Protein AF-A0A447PDW9-F1 (afdb_monomer_lite)

Sequence (117 aa):
MGALYGVLGSKGVVTVTAKKREKCNRCMDCFHVCPEPHVLRAPVLDEQSPAQVTHRDCMTCGRCVDVCSEDVFYNNDTQHHSGCIAAVSEEISRSIDNDVTGILERSQQRGSSKDEV

Structure (mmCIF, N/CA/C/O backbone):
data_AF-A0A447PDW9-F1
#
_entry.id   AF-A0A447PDW9-F1
#
loop_
_atom_site.group_PDB
_atom_site.id
_atom_site.type_symbol
_atom_site.label_atom_id
_atom_site.label_alt_id
_atom_site.label_comp_id
_atom_site.label_asym_id
_atom_site.label_entity_id
_atom_site.label_seq_id
_atom_site.pdbx_PDB_ins_code
_atom_site.Cartn_x
_atom_site.Cartn_y
_atom_site.Cartn_z
_atom_site.occupancy
_atom_site.B_iso_or_equiv
_atom_site.auth_seq_id
_atom_site.auth_comp_id
_atom_site.auth_asym_id
_atom_site.auth_atom_id
_atom_site.pdbx_PDB_model_num
ATOM 1 N N . MET A 1 1 ? -6.447 26.495 -31.965 1.00 43.75 1 MET A N 1
ATOM 2 C CA . MET A 1 1 ? -5.362 25.647 -31.422 1.00 43.75 1 MET A CA 1
ATOM 3 C C . MET A 1 1 ? -4.525 26.543 -30.511 1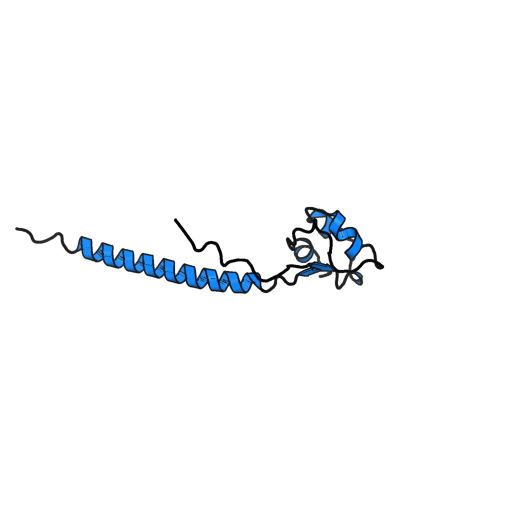.00 43.75 1 MET A C 1
ATOM 5 O O . MET A 1 1 ? -3.827 27.386 -31.037 1.00 43.75 1 MET A O 1
ATOM 9 N N . GLY A 1 2 ? -4.621 26.615 -29.185 1.00 41.16 2 GLY A N 1
ATOM 10 C CA . GLY A 1 2 ? -5.061 25.689 -28.143 1.00 41.16 2 GLY A CA 1
ATOM 11 C C . GLY A 1 2 ? -4.007 25.751 -27.023 1.00 41.16 2 GLY A C 1
ATOM 12 O O . GLY A 1 2 ? -3.282 24.787 -26.830 1.00 41.16 2 GLY A O 1
ATOM 13 N N . ALA A 1 3 ? -3.833 26.913 -26.377 1.00 54.00 3 ALA A N 1
ATOM 14 C CA . ALA A 1 3 ? -2.697 27.219 -25.491 1.00 54.00 3 ALA A CA 1
ATOM 15 C C . ALA A 1 3 ? -3.043 27.178 -23.988 1.00 54.00 3 ALA A C 1
ATOM 17 O O . ALA A 1 3 ? -2.561 28.006 -23.224 1.00 54.00 3 ALA A O 1
ATOM 18 N N . LEU A 1 4 ? -3.882 26.230 -23.555 1.00 53.34 4 LEU A N 1
ATOM 19 C CA . LEU A 1 4 ? -4.182 26.012 -22.129 1.00 53.34 4 LEU A CA 1
ATOM 20 C C . LEU A 1 4 ? -4.180 24.525 -21.723 1.00 53.34 4 LEU A C 1
ATOM 22 O O . LEU A 1 4 ? -4.876 24.127 -20.802 1.00 53.34 4 LEU A O 1
ATOM 26 N N . TYR A 1 5 ? -3.340 23.695 -22.345 1.00 53.41 5 TYR A N 1
ATOM 27 C CA . TYR A 1 5 ? -3.070 22.327 -21.859 1.00 53.41 5 TYR A CA 1
ATOM 28 C C . TYR A 1 5 ? -1.927 22.272 -20.824 1.00 53.41 5 TYR A C 1
ATOM 30 O O . TYR A 1 5 ? -1.302 21.235 -20.634 1.00 53.41 5 TYR A O 1
ATOM 38 N N . GLY A 1 6 ? -1.599 23.400 -20.184 1.00 49.31 6 GLY A N 1
ATOM 39 C CA . GLY A 1 6 ? -0.420 23.527 -19.316 1.00 49.31 6 GLY A CA 1
ATOM 40 C C . GLY A 1 6 ? -0.696 23.544 -17.812 1.00 49.31 6 GLY A C 1
ATOM 41 O O . GLY A 1 6 ? 0.252 23.629 -17.038 1.00 49.31 6 GLY A O 1
ATOM 42 N N . VAL A 1 7 ? -1.960 23.505 -17.376 1.00 56.94 7 VAL A N 1
ATOM 43 C CA . VAL A 1 7 ? -2.326 23.696 -15.956 1.00 56.94 7 VAL A CA 1
ATOM 44 C C . VAL A 1 7 ? -3.210 22.557 -15.456 1.00 56.94 7 VAL A C 1
ATOM 46 O O . VAL A 1 7 ? -4.239 22.780 -14.839 1.00 56.94 7 VAL A O 1
ATOM 49 N N . LEU A 1 8 ? -2.824 21.307 -15.702 1.00 53.72 8 LEU A N 1
ATOM 50 C CA . LEU A 1 8 ? -3.371 20.171 -14.957 1.00 53.72 8 LEU A CA 1
ATOM 51 C C . LEU A 1 8 ? -2.241 19.183 -14.672 1.00 53.72 8 LEU A C 1
ATOM 53 O O . LEU A 1 8 ? -1.673 18.606 -15.592 1.00 53.72 8 LEU A O 1
ATOM 57 N N . GLY A 1 9 ? -1.909 19.008 -13.390 1.00 49.41 9 GLY A N 1
ATOM 58 C CA . GLY A 1 9 ? -1.086 17.879 -12.942 1.00 49.41 9 GLY A CA 1
ATOM 59 C C . GLY A 1 9 ? 0.013 18.179 -11.925 1.00 49.41 9 GLY A C 1
ATOM 60 O O . GLY A 1 9 ? 0.752 17.274 -11.562 1.00 49.41 9 GLY A O 1
ATOM 61 N N . SER A 1 10 ? 0.151 19.407 -11.425 1.00 54.25 10 SER A N 1
ATOM 62 C CA . SER A 1 10 ? 1.135 19.716 -10.377 1.00 54.25 10 SER A CA 1
ATOM 63 C C . SER A 1 10 ? 0.484 19.714 -8.998 1.00 54.25 10 SER A C 1
ATOM 65 O O . SER A 1 10 ? 0.258 20.792 -8.453 1.00 54.25 10 SER A O 1
ATOM 67 N N . LYS A 1 11 ? 0.166 18.535 -8.443 1.00 48.81 11 LYS A N 1
ATOM 68 C CA . LYS A 1 11 ? 0.114 18.277 -6.984 1.00 48.81 11 LYS A CA 1
ATOM 69 C C . LYS A 1 11 ? -0.363 16.860 -6.675 1.00 48.81 11 LYS A C 1
ATOM 71 O O . LYS A 1 11 ? -1.548 16.567 -6.714 1.00 48.81 11 LYS A O 1
ATOM 76 N N . GLY A 1 12 ? 0.583 16.027 -6.262 1.00 55.56 12 GLY A N 1
ATOM 77 C CA . GLY A 1 12 ? 0.306 14.756 -5.610 1.00 55.56 12 GLY A CA 1
ATOM 78 C C . GLY A 1 12 ? 1.244 13.685 -6.120 1.00 55.56 12 GLY A C 1
ATOM 79 O O . GLY A 1 12 ? 0.934 13.010 -7.092 1.00 55.56 12 GLY A O 1
ATOM 80 N N . VAL A 1 13 ? 2.394 13.514 -5.462 1.00 63.12 13 VAL A N 1
ATOM 81 C CA . VAL A 1 13 ? 3.119 12.246 -5.579 1.00 63.12 13 VAL A CA 1
ATOM 82 C C . VAL A 1 13 ? 2.207 11.216 -4.933 1.00 63.12 13 VAL A C 1
ATOM 84 O O . VAL A 1 13 ? 2.136 11.118 -3.703 1.00 63.12 13 VAL A O 1
ATOM 87 N N . VAL A 1 14 ? 1.428 10.524 -5.759 1.00 72.94 14 VAL A N 1
ATOM 88 C CA . VAL A 1 14 ? 0.616 9.426 -5.272 1.00 72.94 14 VAL A CA 1
ATOM 89 C C . VAL A 1 14 ? 1.612 8.369 -4.786 1.00 72.94 14 VAL A C 1
ATOM 91 O O . VAL A 1 14 ? 2.528 7.984 -5.516 1.00 72.94 14 VAL A O 1
ATOM 94 N N . THR A 1 15 ? 1.485 7.936 -3.537 1.00 86.19 15 THR A N 1
ATOM 95 C CA . THR A 1 15 ? 2.323 6.892 -2.942 1.00 86.19 15 THR A CA 1
ATOM 96 C C . THR A 1 15 ? 1.444 5.844 -2.282 1.00 86.19 15 THR A C 1
ATOM 98 O O . THR A 1 15 ? 0.397 6.161 -1.716 1.00 86.19 15 THR A O 1
ATOM 101 N N . VAL A 1 16 ? 1.881 4.588 -2.358 1.00 91.88 16 VAL A N 1
ATOM 102 C CA . VAL A 1 16 ? 1.221 3.447 -1.718 1.00 91.88 16 VAL A CA 1
ATOM 103 C C . VAL A 1 16 ? 2.053 3.002 -0.520 1.00 91.88 16 VAL A C 1
ATOM 105 O O . VAL A 1 16 ? 3.277 2.917 -0.611 1.00 91.88 16 VAL A O 1
ATOM 108 N N . THR A 1 17 ? 1.402 2.707 0.605 1.00 94.06 17 THR A N 1
ATOM 109 C CA . THR A 1 17 ? 2.062 2.221 1.829 1.00 94.06 17 THR A CA 1
ATOM 110 C C . THR A 1 17 ? 1.320 1.023 2.417 1.00 94.06 17 THR A C 1
ATOM 112 O O . THR A 1 17 ? 0.121 1.107 2.669 1.00 94.06 17 THR A O 1
ATOM 115 N N . ALA A 1 18 ? 2.030 -0.073 2.692 1.00 94.75 18 ALA A N 1
ATOM 116 C CA . ALA A 1 18 ? 1.523 -1.278 3.355 1.00 94.75 18 ALA A CA 1
ATOM 117 C C . ALA A 1 18 ? 1.509 -1.111 4.890 1.00 94.75 18 ALA A C 1
ATOM 119 O O . ALA A 1 18 ? 2.241 -1.780 5.619 1.00 94.75 18 ALA A O 1
ATOM 120 N N . LYS A 1 19 ? 0.718 -0.153 5.392 1.00 93.12 19 LYS A N 1
ATOM 121 C CA . LYS A 1 19 ? 0.748 0.284 6.801 1.00 93.12 19 LYS A CA 1
ATOM 122 C C . LYS A 1 19 ? 0.364 -0.815 7.794 1.00 93.12 19 LYS A C 1
ATOM 124 O O . LYS A 1 19 ? 0.894 -0.806 8.897 1.00 93.12 19 LYS A O 1
ATOM 129 N N . LYS A 1 20 ? -0.555 -1.709 7.411 1.00 93.88 20 LYS A N 1
ATOM 130 C CA . LYS A 1 20 ? -1.075 -2.790 8.266 1.00 93.88 20 LYS A CA 1
ATOM 131 C C . LYS A 1 20 ? -0.590 -4.169 7.810 1.00 93.88 20 LYS A C 1
ATOM 133 O O . LYS A 1 20 ? -1.363 -5.125 7.785 1.00 93.88 20 LYS A O 1
ATOM 138 N N . ARG A 1 21 ? 0.665 -4.282 7.362 1.00 93.56 21 ARG A N 1
ATOM 139 C CA . ARG A 1 21 ? 1.223 -5.541 6.825 1.00 93.56 21 ARG A CA 1
ATOM 140 C C . ARG A 1 21 ? 1.188 -6.706 7.820 1.00 93.56 21 ARG A C 1
ATOM 142 O O . ARG A 1 21 ? 1.140 -7.850 7.390 1.00 93.56 21 ARG A O 1
ATOM 149 N N . GLU A 1 22 ? 1.094 -6.429 9.116 1.00 93.94 22 GLU A N 1
ATOM 150 C CA . GLU A 1 22 ? 0.856 -7.408 10.181 1.00 93.94 22 GLU A CA 1
ATOM 151 C C . GLU A 1 22 ? -0.501 -8.127 10.080 1.00 93.94 22 GLU A C 1
ATOM 153 O O . GLU A 1 22 ? -0.644 -9.237 10.584 1.00 93.94 22 GLU A O 1
ATOM 158 N N . LYS A 1 23 ? -1.493 -7.524 9.410 1.00 95.50 23 LYS A N 1
ATOM 159 C CA . LYS A 1 23 ? -2.799 -8.148 9.138 1.00 95.50 23 LYS A CA 1
ATOM 160 C C . LYS A 1 23 ? -2.817 -8.975 7.857 1.00 95.50 23 LYS A C 1
ATOM 162 O O . LYS A 1 23 ? -3.813 -9.622 7.559 1.00 95.50 23 LYS A O 1
ATOM 167 N N . CYS A 1 24 ? -1.739 -8.944 7.074 1.00 95.50 24 CYS A N 1
ATOM 168 C CA . CYS A 1 24 ? -1.675 -9.658 5.809 1.00 95.50 24 CYS A CA 1
ATOM 169 C C . CYS A 1 24 ? -1.812 -11.169 6.042 1.00 95.50 24 CYS A C 1
ATOM 171 O O . CYS A 1 24 ? -0.912 -11.820 6.569 1.00 95.50 24 CYS A O 1
ATOM 173 N N . ASN A 1 25 ? -2.919 -11.741 5.574 1.00 96.31 25 ASN A N 1
ATOM 174 C CA . ASN A 1 25 ? -3.180 -13.181 5.610 1.00 96.31 25 ASN A CA 1
ATOM 175 C C . ASN A 1 25 ? -2.479 -13.960 4.476 1.00 96.31 25 ASN A C 1
ATOM 177 O O . ASN A 1 25 ? -2.673 -15.166 4.347 1.00 96.31 25 ASN A O 1
ATOM 181 N N . ARG A 1 26 ? -1.662 -13.281 3.656 1.00 94.62 26 ARG A N 1
ATOM 182 C CA . ARG A 1 26 ? -0.919 -13.847 2.518 1.00 94.62 26 ARG A CA 1
ATOM 183 C C . ARG A 1 26 ? -1.807 -14.517 1.455 1.00 94.62 26 ARG A C 1
ATOM 185 O O . ARG A 1 26 ? -1.383 -15.492 0.844 1.00 94.62 26 ARG A O 1
ATOM 192 N N . CYS A 1 27 ? -2.994 -13.965 1.178 1.00 96.69 27 CYS A N 1
ATOM 193 C CA . CYS A 1 27 ? -3.860 -14.437 0.084 1.00 96.69 27 CYS A CA 1
ATOM 194 C C . CYS A 1 27 ? -3.251 -14.274 -1.323 1.00 96.69 27 CYS A C 1
ATOM 196 O O . CYS A 1 27 ? -3.634 -14.989 -2.238 1.00 96.69 27 CYS A O 1
ATOM 198 N N . MET A 1 28 ? -2.280 -13.365 -1.489 1.00 95.75 28 MET A N 1
ATOM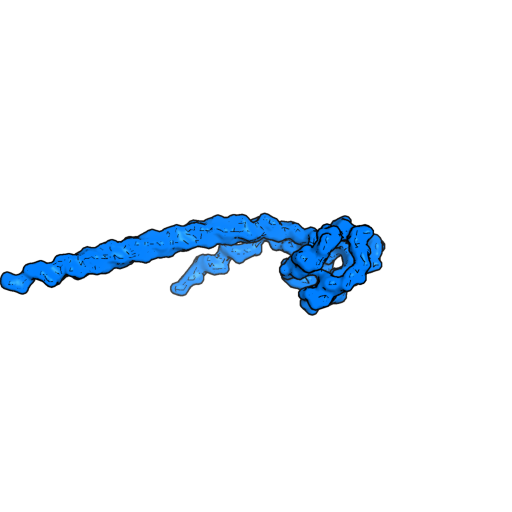 199 C CA . MET A 1 28 ? -1.579 -13.046 -2.747 1.00 95.75 28 MET A CA 1
ATOM 200 C C . MET A 1 28 ? -2.417 -12.351 -3.836 1.00 95.75 28 MET A C 1
ATOM 202 O O . MET A 1 28 ? -1.879 -12.043 -4.899 1.00 95.75 28 MET A O 1
ATOM 206 N N . ASP A 1 29 ? -3.668 -11.975 -3.566 1.00 97.31 29 ASP A N 1
ATOM 207 C CA . ASP A 1 29 ? -4.530 -11.274 -4.536 1.00 97.31 29 ASP A CA 1
ATOM 208 C C . ASP A 1 29 ? -3.904 -9.970 -5.054 1.00 97.31 29 ASP A C 1
ATOM 210 O O . ASP A 1 29 ? -3.924 -9.677 -6.252 1.00 97.31 29 ASP A O 1
ATOM 214 N N . CYS A 1 30 ? -3.250 -9.213 -4.165 1.00 96.69 30 CYS A N 1
ATOM 215 C CA . CYS A 1 30 ? -2.564 -7.975 -4.528 1.00 96.69 30 CYS A CA 1
ATOM 216 C C . CYS A 1 30 ? -1.415 -8.194 -5.528 1.00 96.69 30 CYS A C 1
ATOM 218 O O . CYS A 1 30 ? -1.176 -7.324 -6.363 1.00 96.69 30 CYS A O 1
ATOM 220 N N . PHE A 1 31 ? -0.739 -9.348 -5.495 1.00 96.44 31 PHE A N 1
ATOM 221 C CA . PHE A 1 31 ? 0.303 -9.700 -6.464 1.00 96.44 31 PHE A CA 1
ATOM 222 C C . PHE A 1 31 ? -0.288 -10.083 -7.823 1.00 96.44 31 PHE A C 1
ATOM 224 O O . PHE A 1 31 ? 0.332 -9.804 -8.843 1.00 96.44 31 PHE A O 1
ATOM 231 N N . HIS A 1 32 ? -1.483 -10.677 -7.856 1.00 97.06 32 HIS A N 1
ATOM 232 C CA . HIS A 1 32 ? -2.137 -11.077 -9.104 1.00 97.06 32 HIS A CA 1
ATOM 233 C C . HIS A 1 32 ? -2.691 -9.895 -9.905 1.00 97.06 32 HIS A C 1
ATOM 235 O O . HIS A 1 32 ? -2.661 -9.924 -11.133 1.00 97.06 32 HIS A O 1
ATOM 241 N N . VAL A 1 33 ? -3.178 -8.848 -9.231 1.00 96.44 33 VAL A N 1
ATOM 242 C CA . VAL A 1 33 ? -3.726 -7.653 -9.904 1.00 96.44 33 VAL A CA 1
ATOM 243 C C . VAL A 1 33 ? -2.670 -6.586 -10.209 1.00 96.44 33 VAL A C 1
ATOM 245 O O . VAL A 1 33 ? -2.915 -5.668 -11.005 1.00 96.44 33 VAL A O 1
ATOM 248 N N . CYS A 1 34 ? -1.511 -6.662 -9.547 1.00 95.75 34 CYS A N 1
ATOM 249 C CA . CYS A 1 34 ? -0.431 -5.709 -9.742 1.00 95.75 34 CYS A CA 1
ATOM 250 C C . CYS A 1 34 ? 0.239 -5.954 -11.103 1.00 95.75 34 CYS A C 1
ATOM 252 O O . CYS A 1 34 ? 0.689 -7.067 -11.361 1.00 95.75 34 CYS A O 1
ATOM 254 N N . PRO A 1 35 ? 0.348 -4.928 -11.964 1.00 94.38 35 PRO A N 1
ATOM 255 C CA . PRO A 1 35 ? 1.026 -5.067 -13.251 1.00 94.38 35 PRO A CA 1
ATOM 256 C C . PRO A 1 35 ? 2.523 -5.369 -13.097 1.00 94.38 35 PRO A C 1
ATOM 258 O O . PRO A 1 35 ? 3.076 -6.053 -13.944 1.00 94.38 35 PRO A O 1
ATOM 261 N N . GLU A 1 3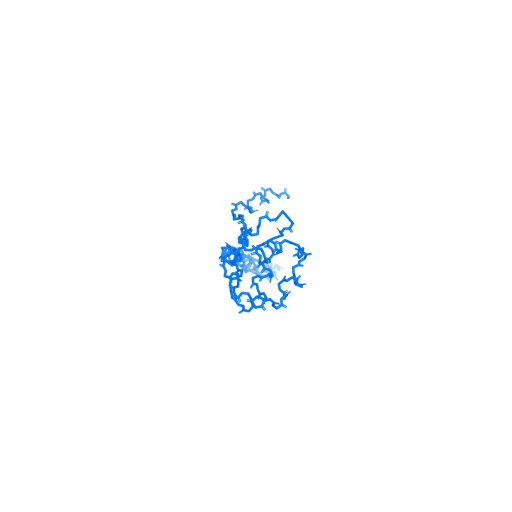6 ? 3.143 -4.920 -12.001 1.00 96.25 36 GLU A N 1
ATOM 262 C CA . GLU A 1 36 ? 4.562 -5.126 -11.683 1.00 96.25 36 GLU A CA 1
ATOM 263 C C . GLU A 1 36 ? 4.687 -5.774 -10.288 1.00 96.25 36 GLU A C 1
ATOM 265 O O . GLU A 1 36 ? 4.960 -5.097 -9.296 1.00 96.25 36 GLU A O 1
ATOM 270 N N . PRO A 1 37 ? 4.441 -7.087 -10.143 1.00 94.56 37 PRO A N 1
ATOM 271 C CA . PRO A 1 37 ? 4.268 -7.731 -8.837 1.00 94.56 37 PRO A CA 1
ATOM 272 C C . PRO A 1 37 ? 5.516 -7.701 -7.942 1.00 94.56 37 PRO A C 1
ATOM 274 O O . PRO A 1 37 ? 5.406 -7.810 -6.719 1.00 94.56 37 PRO A O 1
ATOM 277 N N . HIS A 1 38 ? 6.721 -7.545 -8.502 1.00 94.94 38 HIS A N 1
ATOM 278 C CA . HIS A 1 38 ? 7.950 -7.456 -7.704 1.00 94.94 38 HIS A CA 1
ATOM 279 C C . HIS A 1 38 ? 7.988 -6.229 -6.794 1.00 94.94 38 HIS A C 1
ATOM 281 O O . HIS A 1 38 ? 8.605 -6.312 -5.732 1.00 94.94 38 HIS A O 1
ATOM 287 N N . VAL A 1 39 ? 7.290 -5.139 -7.136 1.00 95.88 39 VAL A N 1
ATOM 288 C CA . VAL A 1 39 ? 7.286 -3.903 -6.331 1.00 95.88 39 VAL A CA 1
ATOM 289 C C . VAL A 1 39 ? 6.656 -4.091 -4.950 1.00 95.88 39 VAL A C 1
ATOM 291 O O . VAL A 1 39 ? 6.933 -3.316 -4.037 1.00 95.88 39 VAL A O 1
ATOM 294 N N . LEU A 1 40 ? 5.826 -5.126 -4.780 1.00 95.88 40 LEU A N 1
ATOM 295 C CA . LEU A 1 40 ? 5.135 -5.431 -3.527 1.00 95.88 40 LEU A CA 1
ATOM 296 C C . LEU A 1 40 ? 5.928 -6.370 -2.607 1.00 95.88 40 LEU A C 1
ATOM 298 O O . LEU A 1 40 ? 5.574 -6.506 -1.438 1.00 95.88 40 LEU A O 1
ATOM 302 N N . ARG A 1 41 ? 7.012 -7.001 -3.086 1.00 94.06 41 ARG A N 1
ATOM 303 C CA . ARG A 1 41 ? 7.763 -7.999 -2.300 1.00 94.06 41 ARG A CA 1
ATOM 304 C C . ARG A 1 41 ? 8.373 -7.400 -1.038 1.00 94.06 41 ARG A C 1
ATOM 306 O O . ARG A 1 41 ? 8.070 -7.869 0.050 1.00 94.06 41 ARG A O 1
ATOM 313 N N . ALA A 1 42 ? 9.189 -6.359 -1.183 1.00 94.12 42 ALA A N 1
ATOM 314 C CA . ALA A 1 42 ? 9.829 -5.691 -0.053 1.00 94.12 42 ALA A CA 1
ATOM 315 C C . ALA A 1 42 ? 8.813 -5.112 0.960 1.00 94.12 42 ALA A C 1
ATOM 317 O O . ALA A 1 42 ? 8.885 -5.468 2.131 1.00 94.12 42 ALA A O 1
ATOM 318 N N . PRO A 1 43 ? 7.814 -4.301 0.562 1.00 94.31 43 PRO A N 1
ATOM 319 C CA . PRO A 1 43 ? 6.919 -3.665 1.533 1.00 94.31 43 PRO A CA 1
ATOM 320 C C . PRO A 1 43 ? 5.984 -4.639 2.268 1.00 94.31 43 PRO A C 1
ATOM 322 O O . PRO A 1 43 ? 5.560 -4.333 3.383 1.00 94.31 43 PRO A O 1
ATOM 325 N N . VAL A 1 44 ? 5.660 -5.797 1.677 1.00 94.69 44 VAL A N 1
ATOM 326 C CA . VAL A 1 44 ? 4.701 -6.764 2.249 1.00 94.69 44 VAL A CA 1
ATOM 327 C C . VAL A 1 44 ? 5.386 -7.946 2.926 1.00 94.69 44 VAL A C 1
ATOM 329 O O . VAL A 1 44 ? 4.944 -8.373 3.988 1.00 94.69 44 VAL A O 1
ATOM 332 N N . LEU A 1 45 ? 6.418 -8.514 2.297 1.00 92.38 45 LEU A N 1
ATOM 333 C CA . LEU A 1 45 ? 7.012 -9.788 2.716 1.00 92.38 45 LEU A CA 1
ATOM 334 C C . LEU A 1 45 ? 8.278 -9.611 3.555 1.00 92.38 45 LEU A C 1
ATOM 336 O O . LEU A 1 45 ? 8.654 -10.545 4.258 1.00 92.38 45 LEU A O 1
ATOM 340 N N . ASP A 1 46 ? 8.926 -8.448 3.481 1.00 92.62 46 ASP A N 1
ATOM 341 C CA . ASP A 1 46 ? 10.137 -8.151 4.238 1.00 92.62 46 ASP A CA 1
ATOM 342 C C . ASP A 1 46 ? 9.851 -7.122 5.341 1.00 92.62 46 ASP A C 1
ATOM 344 O O . ASP A 1 46 ? 9.637 -5.933 5.097 1.00 92.62 46 ASP A O 1
ATOM 348 N N . GLU A 1 47 ? 9.860 -7.589 6.589 1.00 88.56 47 GLU A N 1
ATOM 349 C CA . GLU A 1 47 ? 9.627 -6.750 7.766 1.00 88.56 47 GLU A CA 1
ATOM 350 C C . GLU A 1 47 ? 10.749 -5.725 7.995 1.00 88.56 47 GLU A C 1
ATOM 352 O O . GLU A 1 47 ? 10.498 -4.666 8.577 1.00 88.56 47 GLU A O 1
ATOM 357 N N . GLN A 1 48 ? 11.961 -5.998 7.502 1.00 91.81 48 GLN A N 1
ATOM 358 C CA . GLN A 1 48 ? 13.120 -5.105 7.610 1.00 91.81 48 GLN A CA 1
ATOM 359 C C . GLN A 1 48 ? 13.078 -3.993 6.556 1.00 91.81 48 GLN A C 1
ATOM 361 O O . GLN A 1 48 ? 13.655 -2.921 6.753 1.00 91.81 48 GLN A O 1
ATOM 366 N N . SER A 1 49 ? 12.359 -4.225 5.458 1.00 92.50 49 SER A N 1
ATOM 367 C CA . SER A 1 49 ? 12.116 -3.229 4.423 1.00 92.50 49 SER A CA 1
ATOM 368 C C . SER A 1 49 ? 11.053 -2.208 4.845 1.00 92.50 49 SER A C 1
ATOM 370 O O . SER A 1 49 ? 10.140 -2.522 5.621 1.00 92.50 49 SER A O 1
ATOM 372 N N . PRO A 1 50 ? 11.121 -0.970 4.318 1.00 93.62 50 PRO A N 1
ATOM 373 C CA . PRO A 1 50 ? 10.094 0.032 4.558 1.00 93.62 50 PRO A CA 1
ATOM 374 C C . PRO A 1 50 ? 8.743 -0.433 4.002 1.00 93.62 50 PRO A C 1
ATOM 376 O O . PRO A 1 50 ? 8.650 -0.945 2.890 1.00 93.62 50 PRO A O 1
ATOM 379 N N . ALA A 1 51 ? 7.671 -0.183 4.756 1.00 93.88 51 ALA A N 1
ATOM 380 C CA . ALA A 1 51 ? 6.303 -0.480 4.324 1.00 93.88 51 ALA A CA 1
ATOM 381 C C . ALA A 1 51 ? 5.846 0.375 3.125 1.00 93.88 51 ALA A C 1
ATOM 383 O O . ALA A 1 51 ? 4.849 0.066 2.472 1.00 93.88 51 ALA A O 1
ATOM 384 N N . GLN A 1 52 ? 6.538 1.482 2.849 1.00 94.19 52 GLN A N 1
ATOM 385 C CA . GLN A 1 52 ? 6.252 2.341 1.707 1.00 94.19 52 GLN A CA 1
ATOM 386 C C . GLN A 1 52 ? 6.743 1.691 0.411 1.00 94.19 52 GLN A C 1
ATOM 388 O O . GLN A 1 52 ? 7.884 1.242 0.323 1.00 94.19 52 GLN A O 1
ATOM 393 N N . VAL A 1 53 ? 5.899 1.697 -0.621 1.00 93.19 53 VAL A N 1
ATOM 394 C CA . VAL A 1 53 ? 6.285 1.257 -1.963 1.00 93.19 53 VAL A CA 1
ATOM 395 C C . VAL A 1 53 ? 7.154 2.346 -2.592 1.00 93.19 53 VAL A C 1
ATOM 397 O O . VAL A 1 53 ? 6.647 3.351 -3.086 1.00 93.19 53 VAL A O 1
ATOM 400 N N . THR A 1 54 ? 8.471 2.160 -2.549 1.00 90.06 54 THR A N 1
ATOM 401 C CA . THR A 1 54 ? 9.467 3.103 -3.094 1.00 90.06 54 THR A CA 1
ATOM 402 C C . THR A 1 54 ? 9.995 2.695 -4.473 1.00 90.06 54 THR A C 1
ATOM 404 O O . THR A 1 54 ? 10.817 3.403 -5.056 1.00 90.06 54 THR A O 1
ATOM 407 N N . HIS A 1 55 ? 9.534 1.561 -5.011 1.00 91.75 55 HIS A N 1
ATOM 408 C CA . HIS A 1 55 ? 9.995 1.050 -6.298 1.00 91.75 55 HIS A CA 1
ATOM 409 C C . HIS A 1 55 ? 9.533 1.940 -7.456 1.00 91.75 55 HIS A C 1
ATOM 411 O O . HIS A 1 55 ? 8.363 2.312 -7.535 1.00 91.75 55 HIS A O 1
ATOM 417 N N . ARG A 1 56 ? 10.445 2.222 -8.392 1.00 89.19 56 ARG A N 1
ATOM 418 C CA . ARG A 1 56 ? 10.198 3.091 -9.557 1.00 89.19 56 ARG A CA 1
ATOM 419 C C . ARG A 1 56 ? 9.164 2.519 -10.529 1.00 89.19 56 ARG A C 1
ATOM 421 O O . ARG A 1 56 ? 8.465 3.289 -11.173 1.00 89.19 56 ARG A O 1
ATOM 428 N N . ASP A 1 57 ? 9.044 1.196 -10.580 1.00 92.38 57 ASP A N 1
ATOM 429 C CA . ASP A 1 57 ? 8.079 0.499 -11.447 1.00 92.38 57 ASP A CA 1
ATOM 430 C C . ASP A 1 57 ? 6.642 0.535 -10.897 1.00 92.38 57 ASP A C 1
ATOM 432 O O . ASP A 1 57 ? 5.692 0.138 -11.571 1.00 92.38 57 ASP A O 1
ATOM 436 N N . CYS A 1 58 ? 6.440 1.020 -9.665 1.00 92.44 58 CYS A N 1
ATOM 437 C CA . CYS A 1 58 ? 5.094 1.233 -9.156 1.00 92.44 58 CYS A CA 1
ATOM 438 C C . CYS A 1 58 ? 4.432 2.370 -9.946 1.00 92.44 58 CYS A C 1
ATOM 440 O O . CYS A 1 58 ? 4.744 3.539 -9.748 1.00 92.44 58 CYS A O 1
ATOM 442 N N . MET A 1 59 ? 3.459 2.035 -10.795 1.00 89.75 59 MET A N 1
ATOM 443 C CA . MET A 1 59 ? 2.665 3.020 -11.551 1.00 89.75 59 MET A CA 1
ATOM 444 C C . MET A 1 59 ? 1.628 3.763 -10.694 1.00 89.75 59 MET A C 1
ATOM 446 O O . MET A 1 59 ? 0.756 4.447 -11.219 1.00 89.75 59 MET A O 1
ATOM 450 N N . THR A 1 60 ? 1.641 3.529 -9.384 1.00 88.94 60 THR A N 1
ATOM 451 C CA . THR A 1 60 ? 0.687 4.062 -8.412 1.00 88.94 60 THR A CA 1
ATOM 452 C C . THR A 1 60 ? -0.791 3.940 -8.810 1.00 88.94 60 THR A C 1
ATOM 454 O O . THR A 1 60 ? -1.616 4.797 -8.513 1.00 88.94 60 THR A O 1
ATOM 457 N N . CYS A 1 61 ? -1.146 2.822 -9.449 1.00 90.62 61 CYS A N 1
ATOM 458 C CA . CYS A 1 61 ? -2.496 2.568 -9.961 1.00 90.62 61 CYS A CA 1
ATOM 459 C C . CYS A 1 61 ? -3.546 2.214 -8.889 1.00 90.62 61 CYS A C 1
ATOM 461 O O . CYS A 1 61 ? -4.719 2.081 -9.215 1.00 90.62 61 CYS A O 1
ATOM 463 N N . GLY A 1 62 ? -3.142 1.981 -7.636 1.00 90.44 62 GLY A N 1
ATOM 464 C CA . GLY A 1 62 ? -4.060 1.727 -6.517 1.00 90.44 62 GLY A CA 1
ATOM 465 C C . GLY A 1 62 ? -4.724 0.342 -6.457 1.00 90.44 62 GLY A C 1
ATOM 466 O O . GLY A 1 62 ? -5.347 0.039 -5.447 1.00 90.44 62 GLY A O 1
ATOM 467 N N . ARG A 1 63 ? -4.552 -0.546 -7.447 1.00 92.25 63 ARG A N 1
ATOM 468 C CA . ARG A 1 63 ? -5.231 -1.867 -7.479 1.00 92.25 63 ARG A CA 1
ATOM 469 C C . ARG A 1 63 ? -4.978 -2.753 -6.255 1.00 92.25 63 ARG A C 1
ATOM 471 O O . ARG A 1 63 ? -5.846 -3.514 -5.854 1.00 92.25 63 ARG A O 1
ATOM 478 N N . CYS A 1 64 ? -3.787 -2.669 -5.662 1.00 95.38 64 CYS A N 1
ATOM 479 C CA . CYS A 1 64 ? -3.463 -3.417 -4.447 1.00 95.38 64 CYS A CA 1
ATOM 480 C C . CYS A 1 64 ? -4.232 -2.924 -3.213 1.00 95.38 64 CYS A C 1
ATOM 482 O O . CYS A 1 64 ? -4.453 -3.715 -2.305 1.00 95.38 64 CYS A O 1
ATOM 484 N N . VAL A 1 65 ? -4.634 -1.648 -3.181 1.00 93.94 65 VAL A N 1
ATOM 485 C CA . VAL A 1 65 ? -5.513 -1.089 -2.144 1.00 93.94 65 VAL A CA 1
ATOM 486 C C . VAL A 1 65 ? -6.928 -1.620 -2.342 1.00 93.94 65 VAL A C 1
ATOM 488 O O . VAL A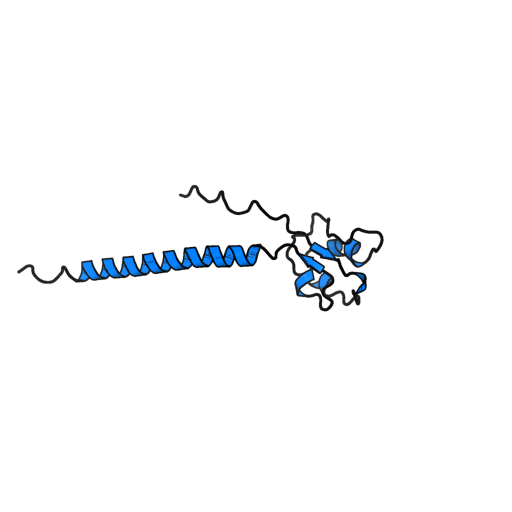 1 65 ? -7.520 -2.119 -1.398 1.00 93.94 65 VAL A O 1
ATOM 491 N N . ASP A 1 66 ? -7.414 -1.582 -3.581 1.00 92.56 66 ASP A N 1
ATOM 492 C CA . ASP A 1 66 ? -8.784 -1.961 -3.944 1.00 92.56 66 ASP A CA 1
ATOM 493 C C . ASP A 1 66 ? -9.105 -3.447 -3.685 1.00 92.56 66 ASP A C 1
ATOM 495 O O . ASP A 1 66 ? -10.173 -3.777 -3.184 1.00 92.56 66 ASP A O 1
ATOM 499 N N . VAL A 1 67 ? -8.168 -4.360 -3.969 1.00 96.38 67 VAL A N 1
ATOM 500 C CA . VAL A 1 67 ? -8.406 -5.813 -3.832 1.00 96.38 67 VAL A CA 1
ATOM 501 C C . VAL A 1 67 ? -8.149 -6.363 -2.421 1.00 96.38 67 VAL A C 1
ATOM 503 O O . VAL A 1 67 ? -8.457 -7.518 -2.137 1.00 96.38 67 VAL A O 1
ATOM 506 N N . CYS A 1 68 ? -7.506 -5.603 -1.531 1.00 96.50 68 CYS A N 1
ATOM 507 C CA . CYS A 1 68 ? -7.014 -6.155 -0.269 1.00 96.50 68 CYS A CA 1
ATOM 508 C C . CYS A 1 68 ? -8.102 -6.191 0.812 1.00 96.50 68 CYS A C 1
ATOM 510 O O . CYS A 1 68 ? -8.356 -5.184 1.463 1.00 96.50 68 CYS A O 1
ATOM 512 N N . SER A 1 69 ? -8.649 -7.378 1.092 1.00 96.25 69 SER A N 1
ATOM 513 C CA . SER A 1 69 ? -9.701 -7.583 2.106 1.00 96.25 69 SER A CA 1
ATOM 514 C C . SER A 1 69 ? -9.330 -7.155 3.533 1.00 96.25 69 SER A C 1
ATOM 516 O O . SER A 1 69 ? -10.212 -6.883 4.338 1.00 96.25 69 SER A O 1
ATOM 518 N N . GLU A 1 70 ? -8.037 -7.109 3.860 1.00 96.81 70 GLU A N 1
ATOM 519 C CA . GLU A 1 70 ? -7.535 -6.765 5.200 1.00 96.81 70 GLU A CA 1
ATOM 520 C C . GLU A 1 70 ? -7.122 -5.284 5.331 1.00 96.81 70 GLU A C 1
ATOM 522 O O . GLU A 1 70 ? -6.553 -4.883 6.354 1.00 96.81 70 GLU A O 1
ATOM 527 N N . ASP A 1 71 ? -7.357 -4.468 4.293 1.00 94.69 71 ASP A N 1
ATOM 528 C CA . ASP A 1 71 ? -6.982 -3.047 4.234 1.00 94.69 71 ASP A CA 1
ATOM 529 C C . ASP A 1 71 ? -5.504 -2.807 4.607 1.00 94.69 71 ASP A C 1
ATOM 531 O O . ASP A 1 71 ? -5.158 -1.908 5.390 1.00 94.69 71 ASP A O 1
ATOM 535 N N . VAL A 1 72 ? -4.608 -3.656 4.083 1.00 96.38 72 VAL A N 1
ATOM 536 C CA . VAL A 1 72 ? -3.158 -3.584 4.343 1.00 96.38 72 VAL A CA 1
ATOM 537 C C . VAL A 1 72 ? -2.548 -2.325 3.727 1.00 96.38 72 VAL A C 1
ATOM 539 O O . VAL A 1 72 ? -1.679 -1.691 4.338 1.00 96.38 72 VAL A O 1
ATOM 542 N N . PHE A 1 73 ? -2.993 -1.971 2.519 1.00 94.88 73 PHE A N 1
ATOM 543 C CA . PHE A 1 73 ? -2.438 -0.891 1.709 1.00 94.88 73 PHE A CA 1
ATOM 544 C C . PHE A 1 73 ? -3.250 0.400 1.824 1.00 94.88 73 PHE A C 1
ATOM 546 O O . PHE A 1 73 ? -4.467 0.376 1.949 1.00 94.88 73 PHE A O 1
ATOM 553 N N . TYR A 1 74 ? -2.559 1.534 1.716 1.00 92.06 74 TYR A N 1
ATOM 554 C CA . TYR A 1 74 ? -3.141 2.875 1.729 1.00 92.06 74 TYR A CA 1
ATOM 555 C C . TYR A 1 74 ? -2.530 3.701 0.603 1.00 92.06 74 TYR A C 1
ATOM 557 O O . TYR A 1 74 ? -1.306 3.705 0.449 1.00 92.06 74 TYR A O 1
ATOM 565 N N . ASN A 1 75 ? -3.363 4.424 -0.145 1.00 87.94 75 ASN A N 1
ATOM 566 C CA . ASN A 1 75 ? -2.942 5.477 -1.064 1.00 87.94 75 ASN A CA 1
ATOM 567 C C . ASN A 1 75 ? -3.301 6.858 -0.486 1.00 87.94 75 ASN A C 1
ATOM 569 O O . ASN A 1 75 ? -4.249 7.022 0.277 1.00 87.94 75 ASN A O 1
ATOM 573 N N . ASN A 1 76 ? -2.527 7.876 -0.846 1.00 77.69 76 ASN A N 1
ATOM 574 C CA . ASN A 1 76 ? -2.803 9.286 -0.531 1.00 77.69 76 ASN A CA 1
ATOM 575 C C . ASN A 1 76 ? -3.637 9.981 -1.634 1.00 77.69 76 ASN A C 1
ATOM 577 O O . ASN A 1 76 ? -3.678 11.210 -1.699 1.00 77.69 76 ASN A O 1
ATOM 581 N N . ASP A 1 77 ? -4.288 9.192 -2.496 1.00 66.31 77 ASP A N 1
ATOM 582 C CA . ASP A 1 77 ? -5.003 9.646 -3.697 1.00 66.31 77 ASP A CA 1
ATOM 583 C C . ASP A 1 77 ? -6.432 10.155 -3.438 1.00 66.31 77 ASP A C 1
ATOM 585 O O . ASP A 1 77 ? -7.110 10.618 -4.351 1.00 66.31 77 ASP A O 1
ATOM 589 N N . THR A 1 78 ? -6.898 10.161 -2.186 1.00 53.28 78 THR A N 1
ATOM 590 C CA . THR A 1 78 ? -8.243 10.637 -1.800 1.00 53.28 78 THR A CA 1
ATOM 591 C C . THR A 1 78 ? -8.544 12.103 -2.160 1.00 53.28 78 THR A C 1
ATOM 593 O O . THR A 1 78 ? -9.641 12.586 -1.895 1.00 53.28 78 THR A O 1
ATOM 596 N N . GLN A 1 79 ? -7.619 12.818 -2.806 1.00 50.34 79 GLN A N 1
ATOM 597 C CA . GLN A 1 79 ? -7.802 14.186 -3.289 1.00 50.34 79 GLN A CA 1
ATOM 598 C C . GLN A 1 79 ? -8.198 14.289 -4.775 1.00 50.34 79 GLN A C 1
ATOM 600 O O . GLN A 1 79 ? -8.758 15.314 -5.162 1.00 50.34 79 GLN A O 1
ATOM 605 N N . HIS A 1 80 ? -7.979 13.265 -5.612 1.00 51.09 80 HIS A N 1
ATOM 606 C CA . HIS A 1 80 ? -8.255 13.391 -7.052 1.00 51.09 80 HIS A CA 1
ATOM 607 C C . HIS A 1 80 ? -9.724 13.170 -7.426 1.00 51.09 80 HIS A C 1
ATOM 609 O O . HIS A 1 80 ? -10.206 13.803 -8.360 1.00 51.09 80 HIS A O 1
ATOM 615 N N . HIS A 1 81 ? -10.489 12.372 -6.676 1.00 48.06 81 HIS A N 1
ATOM 616 C CA . HIS A 1 81 ? -11.906 12.168 -7.009 1.00 48.06 81 HIS A CA 1
ATOM 617 C C . HIS A 1 81 ? -12.772 13.413 -6.718 1.00 48.06 81 HIS A C 1
ATOM 619 O O . HIS A 1 81 ? -13.607 13.781 -7.542 1.00 48.06 81 HIS A O 1
ATOM 625 N N . SER A 1 82 ? -12.535 14.126 -5.608 1.00 49.47 82 SER A N 1
ATOM 626 C CA . SER A 1 82 ? -13.282 15.360 -5.285 1.00 49.47 82 SER A CA 1
ATOM 627 C C . SER A 1 82 ? -12.958 16.527 -6.222 1.00 49.47 82 SER A C 1
ATOM 629 O O . SER A 1 82 ? -13.844 17.323 -6.528 1.00 49.47 82 SER A O 1
ATOM 631 N N . GLY A 1 83 ? -11.715 16.627 -6.707 1.00 48.59 83 GLY A N 1
ATOM 632 C CA . GLY A 1 83 ? -11.321 17.663 -7.666 1.00 48.59 83 GLY A CA 1
ATOM 633 C C . GLY A 1 83 ? -11.922 17.438 -9.054 1.00 48.59 83 GLY A C 1
ATOM 634 O O . GLY A 1 83 ? -12.446 18.374 -9.653 1.00 48.59 83 GLY A O 1
ATOM 635 N N . CYS A 1 84 ? -11.915 16.190 -9.534 1.00 52.81 84 CYS A N 1
ATOM 636 C CA . CYS A 1 84 ? -12.508 15.824 -10.820 1.00 52.81 84 CYS A CA 1
ATOM 637 C C . CYS A 1 84 ? -14.033 15.971 -10.816 1.00 52.81 84 CYS A C 1
ATOM 639 O O . CYS A 1 84 ? -14.583 16.463 -11.793 1.00 52.81 84 CYS A O 1
ATOM 641 N N . ILE A 1 85 ? -14.724 15.612 -9.726 1.00 52.50 85 ILE A N 1
ATOM 642 C CA . ILE A 1 85 ? -16.179 15.817 -9.624 1.00 52.50 85 ILE A CA 1
ATOM 643 C C . ILE A 1 85 ? -16.521 17.314 -9.634 1.00 52.50 85 ILE A C 1
ATOM 645 O O . ILE A 1 85 ? -17.456 17.710 -10.326 1.00 52.50 85 ILE A O 1
ATOM 649 N N . ALA A 1 86 ? -15.765 18.158 -8.925 1.00 51.78 86 ALA A N 1
ATOM 650 C CA . ALA A 1 86 ? -15.990 19.605 -8.935 1.00 51.78 86 ALA A CA 1
ATOM 651 C C . ALA A 1 86 ? -15.695 20.231 -10.313 1.00 51.78 86 ALA A C 1
ATOM 653 O O . ALA A 1 86 ? -16.517 20.984 -10.830 1.00 51.78 86 ALA A O 1
ATOM 654 N N . ALA A 1 87 ? -14.568 19.869 -10.937 1.00 49.47 87 ALA A N 1
ATOM 655 C CA . ALA A 1 87 ? -14.182 20.373 -12.255 1.00 49.47 87 ALA A CA 1
ATOM 656 C C . ALA A 1 87 ? -15.138 19.899 -13.361 1.00 49.47 87 ALA A C 1
ATOM 658 O O . ALA A 1 87 ? -15.577 20.707 -14.176 1.00 49.47 87 ALA A O 1
ATOM 659 N N . VAL A 1 88 ? -15.529 18.617 -13.356 1.00 54.69 88 VAL A N 1
ATOM 660 C CA . VAL A 1 88 ? -16.491 18.089 -14.331 1.00 54.69 88 VAL A CA 1
ATOM 661 C C . VAL A 1 88 ? -17.884 18.676 -14.108 1.00 54.69 88 VAL A C 1
ATOM 663 O O . VAL A 1 88 ? -18.581 18.920 -15.080 1.00 54.69 88 VAL A O 1
ATOM 666 N N . SER A 1 89 ? -18.294 18.970 -12.869 1.00 55.81 89 SER A N 1
ATOM 667 C CA . SER A 1 89 ? -19.601 19.595 -12.607 1.00 55.81 89 SER A CA 1
ATOM 668 C C . SER A 1 89 ? -19.672 21.027 -13.144 1.00 55.81 89 SER A C 1
ATOM 670 O O . SER A 1 89 ? -20.689 21.412 -13.720 1.00 55.81 89 SER A O 1
ATOM 672 N N . GLU A 1 90 ? -18.597 21.809 -13.006 1.00 52.25 90 GLU A N 1
ATOM 673 C CA . GLU A 1 90 ? -18.551 23.179 -13.532 1.00 52.25 90 GLU A CA 1
ATOM 674 C C . GLU A 1 90 ? -18.469 23.207 -15.070 1.00 52.25 90 GLU A C 1
ATOM 676 O O . GLU A 1 90 ? -19.071 24.067 -15.718 1.00 52.25 90 GLU A O 1
ATOM 681 N N . GLU A 1 91 ? -17.799 22.222 -15.671 1.00 54.47 91 GLU A N 1
ATOM 682 C CA . GLU A 1 91 ? -17.715 22.060 -17.125 1.00 54.47 91 GLU A CA 1
ATOM 683 C C . GLU A 1 91 ? -19.021 21.510 -17.735 1.00 54.47 91 GLU A C 1
ATOM 685 O O . GLU A 1 91 ? -19.476 22.005 -18.769 1.00 54.47 91 GLU A O 1
ATOM 690 N N . ILE A 1 92 ? -19.697 20.574 -17.053 1.00 59.12 92 ILE A N 1
ATOM 691 C CA . ILE A 1 92 ? -21.035 20.081 -17.423 1.00 59.12 92 ILE A CA 1
ATOM 692 C C . ILE A 1 92 ? -22.063 21.220 -17.367 1.00 59.12 92 ILE A C 1
ATOM 694 O O . ILE A 1 92 ? -22.841 21.364 -18.309 1.00 59.12 92 ILE A O 1
ATOM 698 N N . SER A 1 93 ? -22.056 22.060 -16.322 1.00 56.50 93 SER A N 1
ATOM 699 C CA . SER A 1 93 ? -23.002 23.183 -16.218 1.00 56.50 93 SER A CA 1
ATOM 700 C C . SER A 1 93 ? -22.830 24.181 -17.370 1.00 56.50 93 SER A C 1
ATOM 702 O O . SER A 1 93 ? -23.813 24.532 -18.018 1.00 56.50 93 SER A O 1
ATOM 704 N N . ARG A 1 94 ? -21.586 24.557 -17.716 1.00 57.00 94 ARG A N 1
ATOM 705 C CA . ARG A 1 94 ? -21.316 25.447 -18.865 1.00 57.00 94 ARG A CA 1
ATOM 706 C C . ARG A 1 94 ? -21.707 24.831 -20.210 1.00 57.00 94 ARG A C 1
ATOM 708 O O . ARG A 1 94 ? -22.164 25.560 -21.089 1.00 57.00 94 ARG A O 1
ATOM 715 N N . SER A 1 95 ? -21.532 23.517 -20.385 1.00 58.94 95 SER A N 1
ATOM 716 C CA . SER A 1 95 ? -21.974 22.823 -21.602 1.00 58.94 95 SER A CA 1
ATOM 717 C C . SER A 1 95 ? -23.493 22.906 -21.763 1.00 58.94 95 SER A C 1
ATOM 719 O O . SER A 1 95 ? -23.969 23.242 -22.845 1.00 58.94 95 SER A O 1
ATOM 721 N N . ILE A 1 96 ? -24.245 22.674 -20.681 1.00 59.88 96 ILE A N 1
ATOM 722 C CA . ILE A 1 96 ? -25.711 22.766 -20.685 1.00 59.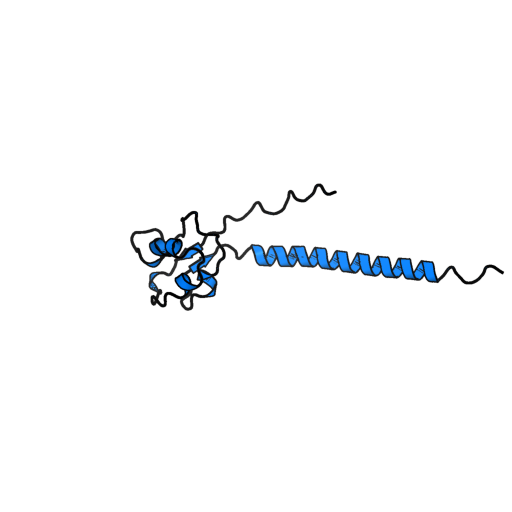88 96 ILE A CA 1
ATOM 723 C C . ILE A 1 96 ? -26.166 24.201 -21.005 1.00 59.88 96 ILE A C 1
ATOM 725 O O . ILE A 1 96 ? -27.051 24.378 -21.840 1.00 59.88 96 ILE A O 1
ATOM 729 N N . ASP A 1 97 ? -25.548 25.228 -20.412 1.00 58.34 97 ASP A N 1
ATOM 730 C CA . ASP A 1 97 ? -25.896 26.636 -20.673 1.00 58.34 97 ASP A CA 1
ATOM 731 C C . ASP A 1 97 ? -25.646 27.053 -22.134 1.00 58.34 97 ASP A C 1
ATOM 733 O O . ASP A 1 97 ? -26.459 27.768 -22.730 1.00 58.34 97 ASP A O 1
ATOM 737 N N . ASN A 1 98 ? -24.549 26.587 -22.745 1.00 59.62 98 ASN A N 1
ATOM 738 C CA . ASN A 1 98 ? -24.252 26.854 -24.154 1.00 59.62 98 ASN A CA 1
ATOM 739 C C . ASN A 1 98 ? -25.230 26.131 -25.096 1.00 59.62 98 ASN A C 1
ATOM 741 O O . ASN A 1 98 ? -25.667 26.720 -26.085 1.00 59.62 98 ASN A O 1
ATOM 745 N N . ASP A 1 99 ? -25.628 24.894 -24.779 1.00 61.38 99 ASP A N 1
ATOM 746 C CA . ASP A 1 99 ? -26.666 24.180 -25.531 1.00 61.38 99 ASP A CA 1
ATOM 747 C C . ASP A 1 99 ? -28.034 24.879 -25.418 1.00 61.38 99 ASP A C 1
ATOM 749 O O . ASP A 1 99 ? -28.713 25.071 -26.428 1.00 61.38 99 ASP A O 1
ATOM 753 N N . VAL A 1 100 ? -28.430 25.336 -24.222 1.00 58.09 100 VAL A N 1
ATOM 754 C CA . VAL A 1 100 ? -29.684 26.088 -24.010 1.00 58.09 100 VAL A CA 1
ATOM 755 C C . VAL A 1 100 ? -29.659 27.432 -24.743 1.00 58.09 100 VAL A C 1
ATOM 757 O O . VAL A 1 100 ? -30.629 27.778 -25.422 1.00 58.09 100 VAL A O 1
ATOM 760 N N . THR A 1 101 ? -28.547 28.165 -24.675 1.00 61.28 101 THR A N 1
ATOM 761 C CA . THR A 1 101 ? -28.366 29.429 -25.409 1.00 61.28 101 THR A CA 1
ATOM 762 C C . THR A 1 101 ? -28.409 29.192 -26.923 1.00 61.28 101 THR A C 1
ATOM 764 O O . THR A 1 101 ? -29.124 29.895 -27.637 1.00 61.28 101 THR A O 1
ATOM 767 N N . GLY A 1 102 ? -27.767 28.130 -27.420 1.00 57.56 102 GLY A N 1
ATOM 768 C CA . GLY A 1 102 ? -27.820 27.741 -28.832 1.00 57.56 102 GLY A CA 1
ATOM 769 C C . GLY A 1 102 ? -29.214 27.306 -29.309 1.00 57.56 102 GLY A C 1
ATOM 770 O O . GLY A 1 102 ? -29.582 27.548 -30.463 1.00 57.56 102 GLY A O 1
ATOM 771 N N . ILE A 1 103 ? -30.032 26.699 -28.438 1.00 58.97 103 ILE A N 1
ATOM 772 C CA . ILE A 1 103 ? -31.450 26.413 -28.716 1.00 58.97 103 ILE A CA 1
ATOM 773 C C . ILE A 1 103 ? -32.264 27.715 -28.783 1.00 58.97 103 ILE A C 1
ATOM 775 O O . ILE A 1 103 ? -33.090 27.859 -29.688 1.00 58.97 103 ILE A O 1
ATOM 779 N N . LEU A 1 104 ? -32.020 28.672 -27.879 1.00 55.50 104 LEU A N 1
ATOM 780 C CA . LEU A 1 104 ? -32.669 29.990 -27.872 1.00 55.50 104 LEU A CA 1
ATOM 781 C C . LEU A 1 104 ? -32.386 30.777 -29.163 1.00 55.50 104 LEU A C 1
ATOM 783 O O . LEU A 1 104 ? -33.328 31.255 -29.800 1.00 55.50 104 LEU A O 1
ATOM 787 N N . GLU A 1 105 ? -31.131 30.836 -29.612 1.00 55.38 105 GLU A N 1
ATOM 788 C CA . GLU A 1 105 ? -30.755 31.526 -30.856 1.00 55.38 105 GLU A CA 1
ATOM 789 C C . GLU A 1 105 ? -31.345 30.847 -32.109 1.00 55.38 105 GLU A C 1
ATOM 791 O O . GLU A 1 105 ? -31.879 31.512 -33.003 1.00 55.38 105 GLU A O 1
ATOM 796 N N . ARG A 1 106 ? -31.362 29.505 -32.156 1.00 55.75 106 ARG A N 1
ATOM 797 C CA . ARG A 1 106 ? -32.028 28.748 -33.239 1.00 55.75 106 ARG A CA 1
ATOM 798 C C . ARG A 1 106 ? -33.550 28.907 -33.246 1.00 55.75 106 ARG A C 1
ATOM 800 O O . ARG A 1 106 ? -34.173 28.707 -34.293 1.00 55.75 106 ARG A O 1
ATOM 807 N N . SER A 1 107 ? -34.157 29.221 -32.103 1.00 56.91 107 SER A N 1
ATOM 808 C CA . SER A 1 107 ? -35.588 29.526 -32.009 1.00 56.91 107 SER A CA 1
ATOM 809 C C . SER A 1 107 ? -35.896 30.921 -32.571 1.00 56.91 107 SER A C 1
ATOM 811 O O . SER A 1 107 ? -36.883 31.087 -33.285 1.00 56.91 107 SER A O 1
ATOM 813 N N . GLN A 1 108 ? -35.008 31.902 -32.364 1.00 58.69 108 GLN A N 1
ATOM 814 C CA . GLN A 1 108 ? -35.158 33.257 -32.913 1.00 58.69 108 GLN A CA 1
ATOM 815 C C . GLN A 1 108 ? -35.021 33.304 -34.446 1.00 58.69 108 GLN A C 1
ATOM 817 O O . GLN A 1 108 ? -35.801 33.986 -35.107 1.00 58.69 108 GLN A O 1
ATOM 822 N N . GLN A 1 109 ? -34.119 32.518 -35.047 1.00 56.53 109 GLN A N 1
ATOM 823 C CA . GLN A 1 109 ? -33.971 32.461 -36.514 1.00 56.53 109 GLN A CA 1
ATOM 824 C C . GLN A 1 109 ? -35.140 31.768 -37.236 1.00 56.53 109 GLN A C 1
ATOM 826 O O . GLN A 1 109 ? -35.410 32.078 -38.394 1.00 56.53 109 GLN A O 1
ATOM 831 N N . ARG A 1 110 ? -35.876 30.866 -36.570 1.00 49.62 110 ARG A N 1
ATOM 832 C CA . ARG A 1 110 ? -37.107 30.271 -37.129 1.00 49.62 110 ARG A CA 1
ATOM 833 C C . ARG A 1 110 ? -38.344 31.168 -36.992 1.00 49.62 110 ARG A C 1
ATOM 835 O O . ARG A 1 110 ? -39.367 30.852 -37.593 1.00 49.62 110 ARG A O 1
ATOM 842 N N . GLY A 1 111 ? -38.252 32.271 -36.244 1.00 50.53 111 GLY A N 1
ATOM 843 C CA . GLY A 1 111 ? -39.315 33.272 -36.115 1.00 50.53 111 GLY A CA 1
ATOM 844 C C . GLY A 1 111 ? -39.356 34.307 -37.247 1.00 50.53 111 GLY A C 1
ATOM 845 O O . GLY A 1 111 ? -40.435 34.791 -37.568 1.00 50.53 111 GLY A O 1
ATOM 846 N N . SER A 1 112 ? -38.225 34.602 -37.901 1.00 51.22 112 SER A N 1
ATOM 847 C CA . SER A 1 112 ? -38.132 35.590 -38.998 1.00 51.22 112 SER A CA 1
ATOM 848 C C . SER A 1 112 ? -38.220 34.955 -40.392 1.00 51.22 112 SER A C 1
ATOM 850 O O . SER A 1 112 ? -37.369 35.181 -41.248 1.00 51.22 112 SER A O 1
ATOM 852 N N . SER A 1 113 ? -39.230 34.120 -40.636 1.00 52.47 113 SER A N 1
ATOM 853 C CA . SER A 1 113 ? -39.601 33.713 -42.002 1.00 52.47 113 SER A CA 1
ATOM 854 C C . SER A 1 113 ? -41.110 33.492 -42.113 1.00 52.47 113 SER A C 1
ATOM 856 O O . SER A 1 113 ? -41.591 32.425 -42.480 1.00 52.47 113 SER A O 1
ATOM 858 N N . LYS A 1 114 ? -41.873 34.515 -41.737 1.00 53.19 114 LYS A N 1
ATOM 859 C CA . LYS A 1 114 ? -43.199 34.824 -42.276 1.00 53.19 114 LYS A CA 1
ATOM 860 C C . LYS A 1 114 ? -43.270 36.347 -42.329 1.00 53.19 114 LYS A C 1
ATOM 862 O O . LYS A 1 114 ? -42.799 36.982 -41.397 1.00 53.19 114 LYS A O 1
ATOM 867 N N . ASP A 1 115 ? -43.814 36.875 -43.418 1.00 51.00 115 ASP A N 1
ATOM 868 C CA . ASP A 1 115 ? -43.978 38.302 -43.738 1.00 51.00 115 ASP A CA 1
ATOM 869 C C . ASP A 1 115 ? -42.835 38.930 -44.558 1.00 51.00 115 ASP A C 1
ATOM 871 O O . ASP A 1 115 ? -42.182 39.879 -44.142 1.00 51.00 115 ASP A O 1
ATOM 875 N N . GLU A 1 116 ? -42.650 38.444 -45.789 1.00 41.09 116 GLU A N 1
ATOM 876 C CA . GLU A 1 116 ? -42.349 39.353 -46.903 1.00 41.09 116 GLU A CA 1
ATOM 877 C C . GLU A 1 116 ? -43.304 38.996 -48.061 1.00 41.09 116 GLU A C 1
ATOM 879 O O . GLU A 1 116 ? -43.153 37.969 -48.726 1.00 41.09 116 GLU A O 1
ATOM 884 N N . VAL A 1 117 ? -44.374 39.792 -48.181 1.00 44.06 117 VAL A N 1
ATOM 885 C CA . VAL A 1 117 ? -45.333 39.890 -49.299 1.00 44.06 117 VAL A CA 1
ATOM 886 C C . VAL A 1 117 ? -45.224 41.304 -49.838 1.00 44.06 117 VAL A C 1
ATOM 888 O O . VAL A 1 117 ? -45.209 42.229 -48.994 1.00 44.06 117 VAL A O 1
#

Radius of gyration: 25.21 Å; chains: 1; bounding box: 58×54×60 Å

InterPro domains:
  IPR017896 4Fe-4S ferredoxin-type, iron-sulphur binding domain [PF13237] (20-68)
  IPR017896 4Fe-4S ferredoxin-type, iron-sulphur binding domain [PS51379] (49-78)
  IPR017900 4Fe-4S ferredoxin, iron-sulphur binding, conserved site [PS00198] (24-35)
  IPR051684 Electron Transfer/Redox Process [PTHR30176] (1-82)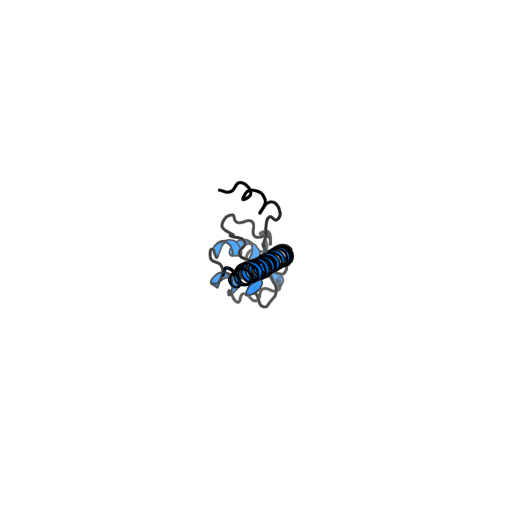

pLDDT: mean 75.01, std 20.14, range [41.09, 97.31]

Secondary structure (DSSP, 8-state):
--S--SSS--S----EE-TTGGG-----HHHHH-SSGGGGHHHHH-TTS-SB---TT-----HHHHT-TT---EES-TTHHHHHHHHHHHHHHHHHHHHHHHHHHHHHHTTS-S---

Organism: Salmonella enterica I (NCBI:txid59201)

Foldseek 3Di:
DDPPPPPPDPDDPKWKFQQPLVQDPPPCPLLVPFPDSVLCCQLNVPPVHGRISPDPPCPSPCVSCVPDPSNRMDIPCVPVVVVCVVVVVVVVVVVVVVVVVVVVVVVVVVVPPDDDD